Protein AF-A0A7X2MYA7-F1 (afdb_monomer)

Secondary structure (DSSP, 8-state):
-HHHHHHHHHTTT---HHHHHHHTT--HHHHHHHHHHHTSS-HHHHHHHHHHHHHHHHHHH-TT--HHHHHHHTT-SSHHHHHHHHHHHHSS-HHHHHHHHHHHHHHHH--

Solvent-accessible surface area (backbone atoms only — not comparable to full-atom values): 6331 Å² total; per-residue (Å²): 106,70,66,61,52,50,51,35,56,77,48,39,21,52,65,59,66,70,56,57,20,59,78,68,74,46,53,63,69,56,50,36,48,53,26,37,76,75,72,68,41,42,57,67,57,50,25,51,50,42,27,46,53,54,51,51,50,40,60,71,70,36,91,82,63,52,68,67,61,46,18,65,76,44,64,37,94,38,64,66,56,42,54,54,54,46,27,76,76,66,74,48,54,71,73,57,50,51,51,52,55,52,56,59,50,57,66,66,71,78,114

Nearest PDB structures (foldseek):
  6swi-assembly1_A  TM=9.068E-01  e=7.728E-04  Geobacillus stearothermophilus
  3oou-assembly1_A  TM=8.597E-01  e=2.179E-03  Listeria innocua
  3w6v-assembly1_A  TM=8.968E-01  e=3.760E-03  Streptomyces griseus
  7r3w-assembly3_C  TM=7.593E-01  e=1.015E-03  Salmonella enterica subsp. enterica serovar Typhimurium
  7r3w-assembly4_D  TM=7.311E-01  e=7.318E-04  Salmonella enterica subsp. enterica serovar Typhimurium

Foldseek 3Di:
DVVLLVVLLVLLLQDDLVVSCVVVVHDLVVQQVVCCVPVVGGSNVVSLVSLLVVLLCCLQVPPPDDQQVSCVSSVNPDSVRVQVSNCVPVVDGSVVVNVVVVVVVVVVVPD

InterPro domains:
  IPR018060 AraC-like, DNA binding HTH domain [PF12833] (20-94)
  IPR018060 AraC-like, DNA binding HTH domain [PS01124] (1-100)

Mean predicted aligned error: 4.95 Å

Sequence (111 aa):
MMNSVAEMLEQRGNIEVGQLSKDLHISSRQLQRIFSENIGVSPKKFSSLIRYQNLWNDVLCNKNFDVMDAVVKYGFTDQAHLLNEFKKYHTITIPQAKRTALNDVAFLQDR

Structure (mmCIF, N/CA/C/O backbone):
data_AF-A0A7X2MYA7-F1
#
_entry.id   AF-A0A7X2MYA7-F1
#
loop_
_atom_site.group_PDB
_atom_site.id
_atom_site.type_symbol
_atom_site.label_atom_id
_atom_site.label_alt_id
_atom_site.label_comp_id
_atom_site.label_asym_id
_atom_site.label_entity_id
_atom_site.label_seq_id
_atom_site.pdbx_PDB_ins_code
_atom_site.Cartn_x
_atom_site.Cartn_y
_atom_site.Cartn_z
_atom_site.occupancy
_atom_site.B_iso_or_equiv
_atom_site.auth_seq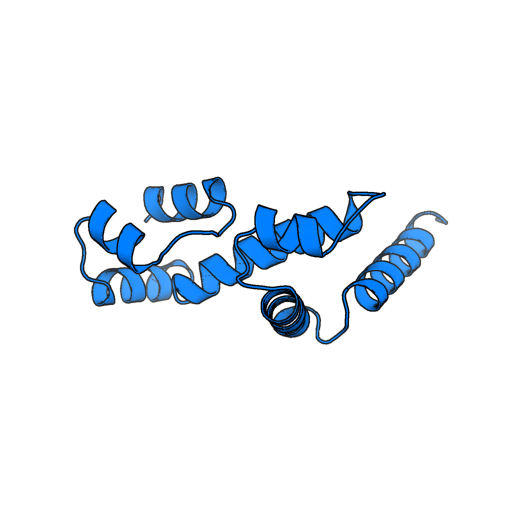_id
_atom_site.auth_comp_id
_atom_site.auth_asym_id
_atom_site.auth_atom_id
_atom_site.pdbx_PDB_model_num
ATOM 1 N N . MET A 1 1 ? -18.410 -3.834 10.819 1.00 68.56 1 MET A N 1
ATOM 2 C CA . MET A 1 1 ? -17.358 -4.634 10.151 1.00 68.56 1 MET A CA 1
ATOM 3 C C . MET A 1 1 ? -17.534 -4.649 8.636 1.00 68.56 1 MET A C 1
ATOM 5 O O . MET A 1 1 ? -16.605 -4.243 7.958 1.00 68.56 1 MET A O 1
ATOM 9 N N . MET A 1 2 ? -18.685 -5.065 8.086 1.00 74.06 2 MET A N 1
ATOM 10 C CA . MET A 1 2 ? -18.873 -5.034 6.622 1.00 74.06 2 MET A CA 1
ATOM 11 C C . MET A 1 2 ? -18.712 -3.620 6.042 1.00 74.06 2 MET A C 1
ATOM 13 O O . MET A 1 2 ? -17.911 -3.450 5.132 1.00 74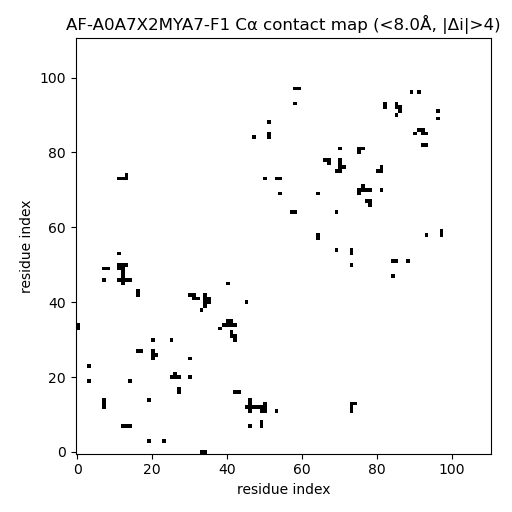.06 2 MET A O 1
ATOM 17 N N . ASN A 1 3 ? -19.332 -2.598 6.648 1.00 82.06 3 ASN A N 1
ATOM 18 C CA . ASN A 1 3 ? -19.179 -1.207 6.187 1.00 82.06 3 ASN A CA 1
ATOM 19 C C . ASN A 1 3 ? -17.723 -0.720 6.223 1.00 82.06 3 ASN A C 1
ATOM 21 O O . ASN A 1 3 ? -17.271 -0.091 5.280 1.00 82.06 3 ASN A O 1
ATOM 25 N N . SER A 1 4 ? -16.962 -1.077 7.263 1.00 84.38 4 SER A N 1
ATOM 26 C CA . SER A 1 4 ? -15.559 -0.668 7.375 1.00 84.38 4 SER A CA 1
ATOM 27 C C . SER A 1 4 ? -14.664 -1.339 6.337 1.00 84.38 4 SER A C 1
ATOM 29 O O . SER A 1 4 ? -13.719 -0.733 5.858 1.00 84.38 4 SER A O 1
ATOM 31 N N . VAL A 1 5 ? -14.940 -2.596 5.979 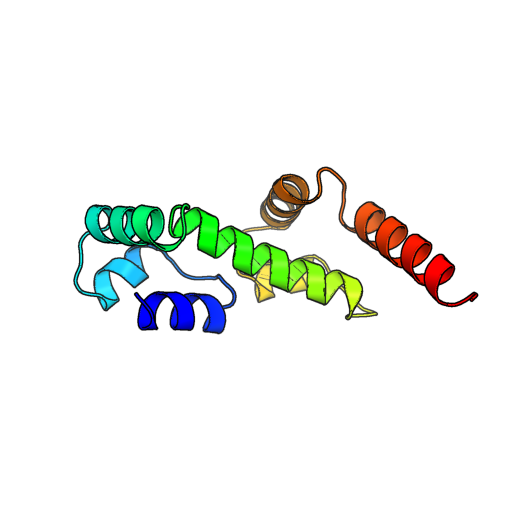1.00 89.12 5 VAL A N 1
ATOM 32 C CA . VAL A 1 5 ? -14.194 -3.280 4.913 1.00 89.12 5 VAL A CA 1
ATOM 33 C C . VAL A 1 5 ? -14.547 -2.689 3.550 1.00 89.12 5 VAL A C 1
ATOM 35 O O . VAL A 1 5 ? -13.641 -2.425 2.767 1.00 89.12 5 VAL A O 1
ATOM 38 N N . ALA A 1 6 ? -15.835 -2.449 3.288 1.00 90.00 6 ALA A N 1
ATOM 39 C CA . ALA A 1 6 ? -16.298 -1.829 2.048 1.00 90.00 6 ALA A CA 1
ATOM 40 C C . ALA A 1 6 ? -15.658 -0.451 1.838 1.00 90.00 6 ALA A C 1
ATOM 42 O O . ALA A 1 6 ? -15.038 -0.222 0.806 1.00 90.00 6 ALA A O 1
ATOM 43 N N . GLU A 1 7 ? -15.687 0.408 2.855 1.00 91.12 7 GLU A N 1
ATOM 44 C CA . GLU A 1 7 ? -15.086 1.742 2.802 1.00 91.12 7 GLU A CA 1
ATOM 45 C C . GLU A 1 7 ? -13.573 1.689 2.532 1.00 91.12 7 GLU A C 1
ATOM 47 O O . GLU A 1 7 ? -13.046 2.416 1.690 1.00 91.12 7 GLU A O 1
ATOM 52 N N . MET A 1 8 ? -12.855 0.768 3.184 1.00 93.56 8 MET A N 1
ATOM 53 C CA . MET A 1 8 ? -11.427 0.578 2.925 1.00 93.56 8 MET A CA 1
ATOM 54 C C . MET A 1 8 ? -11.143 0.115 1.490 1.00 93.56 8 MET A C 1
ATOM 56 O O . MET A 1 8 ? -10.117 0.495 0.925 1.00 93.56 8 MET A O 1
ATOM 60 N N . LEU A 1 9 ? -12.018 -0.701 0.896 1.00 93.00 9 LEU A N 1
ATOM 61 C CA . LEU A 1 9 ? -11.891 -1.153 -0.492 1.00 93.00 9 LEU A CA 1
ATOM 62 C C . LEU A 1 9 ? -12.211 -0.027 -1.483 1.00 93.00 9 LEU A C 1
ATOM 64 O O . LEU A 1 9 ? -11.454 0.168 -2.434 1.00 93.00 9 LEU A O 1
ATOM 68 N N . GLU A 1 10 ? -13.273 0.740 -1.235 1.00 92.94 10 GLU A N 1
ATOM 69 C CA . GLU A 1 10 ? -13.671 1.904 -2.039 1.00 92.94 10 GLU A CA 1
ATOM 70 C C . GLU A 1 10 ? -12.565 2.963 -2.077 1.00 92.94 10 GLU A C 1
ATOM 72 O O . GLU A 1 10 ? -12.210 3.463 -3.145 1.00 92.94 10 GLU A O 1
ATOM 77 N N . GLN A 1 11 ? -11.929 3.215 -0.931 1.00 93.44 11 GLN A N 1
ATOM 78 C CA . GLN A 1 11 ? -10.782 4.118 -0.811 1.00 93.44 11 GLN A CA 1
ATOM 79 C C . GLN A 1 11 ? -9.455 3.483 -1.257 1.00 93.44 11 GLN A C 1
ATOM 81 O O . GLN A 1 11 ? -8.389 4.072 -1.077 1.00 93.44 11 GLN A O 1
ATOM 86 N N . ARG A 1 12 ? -9.473 2.262 -1.812 1.00 94.88 12 ARG A N 1
ATOM 87 C CA . ARG A 1 12 ? -8.279 1.524 -2.273 1.00 94.88 12 ARG A CA 1
ATOM 88 C C . ARG A 1 12 ? -7.193 1.394 -1.199 1.00 94.88 12 ARG A C 1
ATOM 90 O O . ARG A 1 12 ? -6.005 1.359 -1.508 1.00 94.88 12 ARG A O 1
ATOM 97 N N . GLY A 1 13 ? -7.594 1.316 0.067 1.00 91.62 13 GLY A N 1
ATOM 98 C CA . GLY A 1 13 ? -6.702 1.239 1.220 1.00 91.62 13 GLY A CA 1
ATOM 99 C C . GLY A 1 13 ? -6.028 2.565 1.591 1.00 91.62 13 GLY A C 1
ATOM 100 O O . GLY A 1 13 ? -5.164 2.565 2.470 1.00 91.62 13 GLY A O 1
ATOM 101 N N . ASN A 1 14 ? -6.402 3.684 0.965 1.00 93.81 14 ASN A N 1
ATOM 102 C CA . ASN A 1 14 ? -5.967 5.028 1.339 1.00 93.81 14 ASN A CA 1
ATOM 103 C C . ASN A 1 14 ? -6.928 5.646 2.366 1.00 93.81 14 ASN A C 1
ATOM 105 O O . ASN A 1 14 ? -7.638 6.608 2.088 1.00 93.81 14 ASN A O 1
ATOM 109 N N . ILE A 1 15 ? -6.977 5.051 3.555 1.00 90.88 15 ILE A N 1
ATOM 110 C CA . ILE A 1 15 ? -7.821 5.520 4.654 1.00 90.88 15 ILE A CA 1
ATOM 111 C C . ILE A 1 15 ? -7.014 5.637 5.939 1.00 90.88 15 ILE A C 1
ATOM 113 O O . ILE A 1 15 ? -6.202 4.774 6.292 1.00 90.88 15 ILE A O 1
ATOM 117 N N . GLU A 1 16 ? -7.254 6.718 6.671 1.00 90.50 16 GLU A N 1
ATOM 118 C CA . GLU A 1 16 ? -6.706 6.869 8.005 1.00 90.50 16 GLU A CA 1
ATOM 119 C C . GLU A 1 16 ? -7.508 6.002 8.984 1.00 90.50 16 GLU A C 1
ATOM 121 O O . GLU A 1 16 ? -8.694 6.217 9.216 1.00 90.50 16 GLU A O 1
ATOM 126 N N . VAL A 1 17 ? -6.847 5.032 9.621 1.00 89.19 17 VAL A N 1
ATOM 127 C CA . VAL A 1 17 ? -7.488 4.135 10.604 1.00 89.19 17 VAL A CA 1
ATOM 128 C C . VAL A 1 17 ? -8.127 4.914 11.766 1.00 89.19 17 VAL A C 1
ATOM 130 O O . VAL A 1 17 ? -9.130 4.476 12.327 1.00 89.19 17 VAL A O 1
ATOM 133 N N . GLY A 1 18 ? -7.556 6.069 12.126 1.00 90.19 18 GLY A N 1
ATOM 134 C CA . GLY A 1 18 ? -8.130 6.975 13.117 1.00 90.19 18 GLY A CA 1
ATOM 135 C C . GLY A 1 18 ? -9.481 7.534 12.673 1.00 90.19 18 GLY A C 1
ATOM 136 O O . GLY A 1 18 ? -10.429 7.509 13.456 1.00 90.19 18 GLY A O 1
ATOM 137 N N . GLN A 1 19 ? -9.594 7.960 11.415 1.00 90.00 19 GLN A N 1
ATOM 138 C CA . GLN A 1 19 ? -10.844 8.446 10.837 1.00 90.00 19 GLN A CA 1
ATOM 139 C C . GLN A 1 19 ? -11.904 7.338 10.799 1.00 90.00 19 GLN A C 1
ATOM 141 O O . GLN A 1 19 ? -12.968 7.502 11.387 1.00 90.00 19 GLN A O 1
ATOM 146 N N . LEU A 1 20 ? -11.533 6.147 10.318 1.00 90.50 20 LEU A N 1
ATOM 147 C CA . LEU A 1 20 ? -12.414 4.975 10.304 1.00 90.50 20 LEU A CA 1
ATOM 148 C C . LEU A 1 20 ? -12.985 4.639 11.695 1.00 90.50 20 LEU A C 1
ATOM 150 O O . LEU A 1 20 ? -14.142 4.255 11.836 1.00 90.50 20 LEU A O 1
ATOM 154 N N . SER A 1 21 ? -12.186 4.786 12.757 1.00 91.75 21 SER A N 1
ATOM 155 C CA . SER A 1 21 ? -12.670 4.562 14.127 1.00 91.75 21 SER A CA 1
ATOM 156 C C . SER A 1 21 ? -13.716 5.597 14.568 1.00 91.75 21 SER A C 1
ATOM 158 O O . SER A 1 21 ? -14.699 5.233 15.217 1.00 91.75 21 SER A O 1
ATOM 160 N N . LYS A 1 22 ? -13.542 6.865 14.167 1.00 90.38 22 LYS A N 1
ATOM 161 C CA . LYS A 1 22 ? -14.477 7.960 14.463 1.00 90.38 22 LYS A CA 1
ATOM 162 C C . LYS A 1 22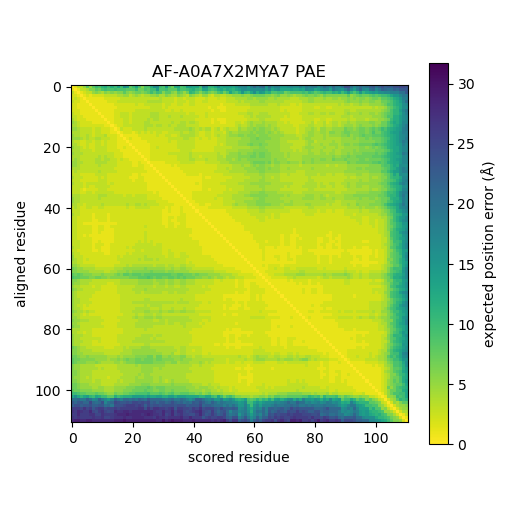 ? -15.802 7.762 13.735 1.00 90.38 22 LYS A C 1
ATOM 164 O O . LYS A 1 22 ? -16.846 7.886 14.373 1.00 90.38 22 LYS A O 1
ATOM 169 N N . ASP A 1 23 ? -15.746 7.396 12.457 1.00 88.69 23 ASP A N 1
ATOM 170 C CA . ASP A 1 23 ? -16.923 7.202 11.600 1.00 88.69 23 ASP A CA 1
ATOM 171 C C . ASP A 1 23 ? -17.778 6.015 12.060 1.00 88.69 23 ASP A C 1
ATOM 173 O O . ASP A 1 23 ? -19.003 6.038 11.982 1.00 88.69 23 ASP A O 1
ATOM 177 N N . LEU A 1 24 ? -17.139 4.998 12.639 1.00 88.31 24 LEU A N 1
ATOM 178 C CA . LEU A 1 24 ? -17.813 3.844 13.236 1.00 88.31 24 LEU A CA 1
ATOM 179 C C . LEU A 1 24 ? -18.230 4.059 14.699 1.00 88.31 24 LEU A C 1
ATOM 181 O O . LEU A 1 24 ? -18.802 3.148 15.297 1.00 88.31 24 LEU A O 1
ATOM 185 N N . HIS A 1 25 ? -17.911 5.213 15.292 1.00 92.12 25 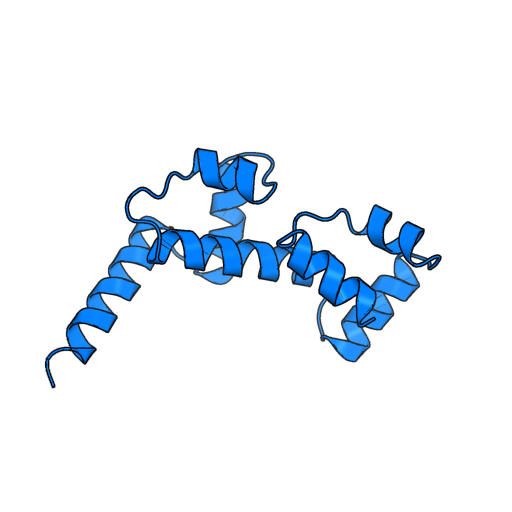HIS A N 1
ATOM 186 C CA . HIS A 1 25 ? -18.156 5.538 16.701 1.00 92.12 25 HIS A CA 1
ATOM 187 C C . HIS A 1 25 ? -17.597 4.495 17.688 1.00 92.12 25 HIS A C 1
ATOM 189 O O . HIS A 1 25 ? -18.219 4.167 18.701 1.00 92.12 25 HIS A O 1
ATOM 195 N N . ILE A 1 26 ? -16.398 3.973 17.408 1.00 93.38 26 ILE A N 1
ATOM 196 C CA . ILE A 1 26 ? -15.695 3.017 18.274 1.00 93.38 26 ILE A CA 1
ATOM 197 C C . ILE A 1 26 ? -14.269 3.472 18.568 1.00 93.38 26 ILE A C 1
ATOM 199 O O . ILE A 1 26 ? -13.643 4.202 17.806 1.00 93.38 26 ILE A O 1
ATOM 203 N N . SER A 1 27 ? -13.703 2.986 19.669 1.00 94.50 27 SER A N 1
ATOM 204 C CA . SER A 1 27 ? -12.288 3.225 19.960 1.00 94.50 27 SER A CA 1
ATOM 205 C C . SER A 1 27 ? -11.374 2.499 18.967 1.00 94.50 27 SER A C 1
ATOM 207 O O . SER A 1 27 ? -11.682 1.400 18.492 1.00 94.50 27 SER A O 1
ATOM 209 N N . SER A 1 28 ? -10.168 3.032 18.752 1.00 93.19 28 SER A N 1
ATOM 210 C CA . SER A 1 28 ? -9.126 2.356 17.966 1.00 93.19 28 SER A CA 1
ATOM 211 C C . SER A 1 28 ? -8.828 0.947 18.487 1.00 93.19 28 SER A C 1
ATOM 213 O O . SER A 1 28 ? -8.577 0.042 17.697 1.00 93.19 28 SER A O 1
ATOM 215 N N . ARG A 1 29 ? -8.903 0.721 19.808 1.00 94.44 29 ARG A N 1
ATOM 216 C CA . ARG A 1 29 ? -8.709 -0.607 20.413 1.00 94.44 29 ARG A CA 1
ATOM 217 C C . ARG A 1 29 ? -9.807 -1.589 20.003 1.00 94.44 29 ARG A C 1
ATOM 219 O O . ARG A 1 29 ? -9.501 -2.736 19.685 1.00 94.44 29 ARG A O 1
ATOM 226 N N . GLN A 1 30 ? -11.067 -1.153 19.990 1.00 94.62 30 GLN A N 1
ATOM 227 C CA . GLN A 1 30 ? -12.178 -1.977 19.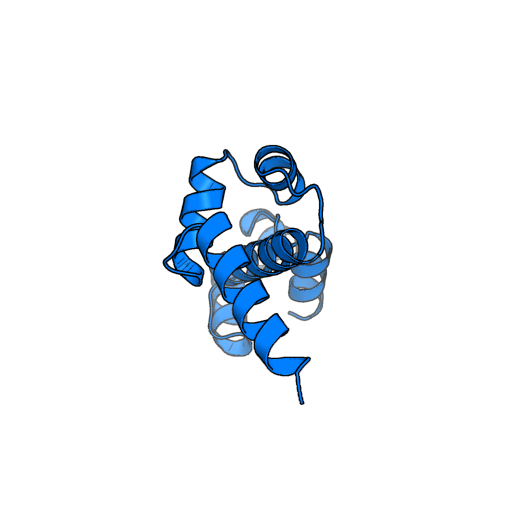507 1.00 94.62 30 GLN A CA 1
ATOM 228 C C . GLN A 1 30 ? -12.036 -2.275 18.015 1.00 94.62 30 GLN A C 1
ATOM 230 O O . GLN A 1 30 ? -12.191 -3.428 17.625 1.00 94.62 30 GLN A O 1
ATOM 235 N N . LEU A 1 31 ? -11.671 -1.279 17.201 1.00 94.25 31 LEU A N 1
ATOM 236 C CA . LEU A 1 31 ? -11.445 -1.468 15.766 1.00 94.25 31 LEU A CA 1
ATOM 237 C C . LEU A 1 31 ? -10.331 -2.494 15.499 1.00 94.25 31 LEU A C 1
ATOM 239 O O . LEU A 1 31 ? -10.517 -3.416 14.709 1.00 94.25 31 LEU A O 1
ATOM 243 N N . GLN A 1 32 ? -9.202 -2.385 16.207 1.00 95.00 32 GLN A N 1
ATOM 244 C CA . GLN A 1 32 ? -8.100 -3.352 16.136 1.00 95.00 32 GLN A CA 1
ATOM 245 C C . GLN A 1 32 ? -8.553 -4.768 16.498 1.00 95.00 32 GLN A C 1
ATOM 247 O O . GLN A 1 32 ? -8.246 -5.711 15.773 1.00 95.00 32 GLN A O 1
ATOM 252 N N . ARG A 1 33 ? -9.314 -4.914 17.590 1.00 94.56 33 ARG A N 1
ATOM 253 C CA . ARG A 1 33 ? -9.843 -6.207 18.034 1.00 94.56 33 ARG A CA 1
ATOM 254 C C . ARG A 1 33 ? -10.783 -6.822 16.995 1.00 94.56 33 ARG A C 1
ATOM 256 O O . ARG A 1 33 ? -10.597 -7.978 16.643 1.00 94.56 33 ARG A O 1
ATOM 263 N N . ILE A 1 34 ? -11.726 -6.047 16.453 1.00 93.38 34 ILE A N 1
ATOM 264 C CA . ILE A 1 34 ? -12.665 -6.512 15.417 1.00 93.38 34 ILE A CA 1
ATOM 265 C C . ILE A 1 34 ? -11.904 -7.037 14.197 1.00 93.38 34 ILE A C 1
ATOM 267 O O . ILE A 1 34 ? -12.196 -8.124 13.707 1.00 93.38 34 ILE A O 1
ATOM 271 N N . PHE A 1 35 ? -10.914 -6.288 13.718 1.00 95.38 35 PHE A N 1
ATOM 272 C CA . PHE A 1 35 ? -10.098 -6.697 12.578 1.00 95.38 35 PHE A CA 1
ATOM 273 C C . PHE A 1 35 ? -9.250 -7.937 12.885 1.00 95.38 35 PHE A C 1
ATOM 275 O O . PHE A 1 35 ? -9.205 -8.865 12.080 1.00 95.38 35 PHE A O 1
ATOM 282 N N . SER A 1 36 ? -8.651 -8.010 14.074 1.00 94.56 36 SER A N 1
ATOM 283 C CA . SER A 1 36 ? -7.893 -9.186 14.504 1.00 94.56 36 SER A CA 1
ATOM 284 C C . SER A 1 36 ? -8.762 -10.441 14.602 1.00 94.56 36 SER A C 1
ATOM 286 O O . SER A 1 36 ? -8.324 -11.502 14.182 1.00 94.56 36 SER A O 1
ATOM 288 N N . GLU A 1 37 ? -9.975 -10.336 15.146 1.00 94.94 37 GLU A N 1
ATOM 289 C CA . GLU A 1 37 ? -10.869 -11.482 15.356 1.00 94.94 37 GLU A CA 1
ATOM 290 C C . GLU A 1 37 ? -11.502 -11.987 14.055 1.00 94.94 37 GLU A C 1
ATOM 292 O O . GLU A 1 37 ? -11.748 -13.181 13.928 1.00 94.94 37 GLU A O 1
ATOM 297 N N . ASN A 1 38 ? -11.765 -11.098 13.090 1.00 93.94 38 ASN A N 1
ATOM 298 C CA . ASN A 1 38 ? -12.557 -11.444 11.904 1.00 93.94 38 ASN A CA 1
ATOM 299 C C . ASN A 1 38 ? -11.748 -11.504 10.602 1.00 93.94 38 ASN A C 1
ATOM 301 O O . ASN A 1 38 ? -12.150 -12.188 9.669 1.00 93.94 38 ASN A O 1
ATOM 305 N N . ILE A 1 39 ? -10.619 -10.794 10.524 1.00 92.94 39 ILE A N 1
ATOM 306 C CA . ILE A 1 39 ? -9.732 -10.760 9.346 1.00 92.94 39 ILE A CA 1
ATOM 307 C C . ILE A 1 39 ? -8.350 -11.351 9.681 1.00 92.94 39 ILE A C 1
ATOM 309 O O . ILE A 1 39 ? -7.612 -11.763 8.790 1.00 92.94 39 ILE A O 1
ATOM 313 N N . GLY A 1 40 ? -7.975 -11.409 10.964 1.00 95.44 40 GLY A N 1
ATOM 314 C CA . GLY A 1 40 ? -6.689 -11.959 11.409 1.00 95.44 40 GLY A CA 1
ATOM 315 C C . GLY A 1 40 ? -5.512 -10.982 11.317 1.00 95.44 40 GLY A C 1
ATOM 316 O O . GLY A 1 40 ? -4.378 -11.343 11.627 1.00 95.44 40 GLY A O 1
ATOM 317 N N . VAL A 1 41 ? -5.747 -9.734 10.904 1.00 95.00 41 VAL A N 1
ATOM 318 C CA . VAL A 1 41 ? -4.721 -8.683 10.811 1.00 95.00 41 VAL A CA 1
ATOM 319 C C . VAL A 1 41 ? -5.261 -7.357 11.320 1.00 95.00 41 VAL A C 1
ATOM 321 O O . VAL A 1 41 ? -6.465 -7.158 11.369 1.00 95.00 41 VAL A O 1
ATOM 324 N N . SER A 1 42 ? -4.379 -6.420 11.671 1.00 95.44 42 SER A N 1
ATOM 325 C CA . SER A 1 42 ? -4.795 -5.067 12.054 1.00 95.44 42 SER A CA 1
ATOM 326 C C . SER A 1 42 ? -5.435 -4.305 10.881 1.00 95.44 42 SER A C 1
ATOM 328 O O . SER A 1 42 ? -5.057 -4.541 9.730 1.00 95.44 42 SER A O 1
ATOM 330 N N . PRO A 1 43 ? -6.303 -3.305 11.140 1.00 94.81 43 PRO A N 1
ATOM 331 C CA . PRO A 1 43 ? -6.850 -2.429 10.102 1.00 94.81 43 PRO A CA 1
ATOM 332 C C . PRO A 1 43 ? -5.748 -1.768 9.271 1.00 94.81 43 PRO A C 1
ATOM 334 O O . PRO A 1 43 ? -5.822 -1.728 8.052 1.00 94.81 43 PRO A O 1
ATOM 337 N N . LYS A 1 44 ? -4.651 -1.332 9.906 1.00 94.19 44 LYS A N 1
ATOM 338 C CA . LYS A 1 44 ? -3.510 -0.736 9.195 1.00 94.19 44 LYS A CA 1
ATOM 339 C C . LYS A 1 44 ? -2.860 -1.722 8.219 1.00 94.19 44 LYS A C 1
ATOM 341 O O . LYS A 1 44 ? -2.541 -1.352 7.092 1.00 94.19 44 LYS A O 1
ATOM 346 N N . LYS A 1 45 ? -2.667 -2.976 8.641 1.00 95.00 45 LYS A N 1
ATOM 347 C CA . LYS A 1 45 ? -2.095 -4.021 7.783 1.00 95.00 45 LYS A CA 1
ATOM 348 C C . LYS A 1 45 ? -3.057 -4.408 6.660 1.00 95.00 45 LYS A C 1
ATOM 350 O O . LYS A 1 45 ? -2.606 -4.632 5.543 1.00 95.00 45 LYS A O 1
ATOM 355 N N . PHE A 1 46 ? -4.358 -4.429 6.937 1.00 95.81 46 PHE A N 1
ATOM 356 C CA . PHE A 1 46 ? -5.383 -4.647 5.921 1.00 95.81 46 PHE A CA 1
ATOM 357 C C . PHE A 1 46 ? -5.391 -3.528 4.869 1.00 95.81 46 PHE A C 1
ATOM 359 O O . PHE A 1 46 ? -5.336 -3.811 3.679 1.00 95.81 46 PHE A O 1
ATOM 366 N N . SER A 1 47 ? -5.330 -2.262 5.294 1.00 95.06 47 SER A N 1
ATOM 367 C CA . SER A 1 47 ? -5.209 -1.098 4.402 1.00 95.06 47 SER A CA 1
ATOM 368 C C . SER A 1 47 ? -3.987 -1.198 3.488 1.00 95.06 47 SER A C 1
ATOM 370 O O . SER A 1 47 ? -4.083 -1.011 2.278 1.00 95.06 47 SER A O 1
ATOM 372 N N . SER A 1 48 ? -2.838 -1.556 4.069 1.00 95.12 48 SER A N 1
ATOM 373 C CA . SER A 1 48 ? -1.588 -1.768 3.335 1.00 95.12 48 SER A CA 1
ATOM 374 C C . SER A 1 48 ? -1.703 -2.901 2.311 1.00 95.12 48 SER A C 1
ATOM 376 O O . SER A 1 48 ? -1.263 -2.751 1.174 1.00 95.12 48 SER A O 1
ATOM 378 N N . LEU A 1 49 ? -2.374 -4.000 2.670 1.00 95.56 49 LEU A N 1
ATOM 379 C CA . LEU A 1 49 ? -2.626 -5.113 1.756 1.00 95.56 49 LEU A CA 1
ATOM 380 C C . LEU A 1 49 ? -3.505 -4.692 0.568 1.00 95.56 49 LEU A C 1
ATOM 382 O O . LEU A 1 49 ? -3.191 -5.053 -0.563 1.00 95.56 49 LEU A O 1
ATOM 386 N N . ILE A 1 50 ? -4.561 -3.903 0.805 1.00 96.31 50 ILE A N 1
ATOM 387 C CA . ILE A 1 50 ? -5.428 -3.381 -0.263 1.00 96.31 50 ILE A CA 1
ATOM 388 C C . ILE A 1 50 ? -4.628 -2.476 -1.209 1.00 96.31 50 ILE A C 1
ATOM 390 O O . ILE A 1 50 ? -4.706 -2.654 -2.427 1.00 96.31 50 ILE A O 1
ATOM 394 N N . ARG A 1 51 ? -3.835 -1.531 -0.679 1.00 96.62 51 ARG A N 1
ATOM 395 C CA . ARG A 1 51 ? -2.981 -0.661 -1.510 1.00 96.62 51 ARG A CA 1
ATOM 396 C C . ARG A 1 51 ? -2.007 -1.475 -2.346 1.00 96.62 51 ARG A C 1
ATOM 398 O O . ARG A 1 51 ? -1.887 -1.243 -3.544 1.00 96.62 51 ARG A O 1
ATOM 405 N N . TYR A 1 52 ? -1.353 -2.456 -1.727 1.00 96.56 52 TYR A N 1
ATOM 406 C CA . TYR A 1 52 ? -0.438 -3.361 -2.409 1.00 96.56 52 TYR A CA 1
ATOM 407 C C . TYR A 1 52 ? -1.121 -4.137 -3.545 1.00 96.56 52 TYR A C 1
ATOM 409 O O . TYR A 1 52 ? -0.590 -4.168 -4.653 1.00 96.56 52 TYR A O 1
ATOM 417 N N . GLN A 1 53 ? -2.295 -4.732 -3.307 1.00 96.44 53 GLN A N 1
ATOM 418 C CA . GLN A 1 53 ? -3.013 -5.487 -4.339 1.00 96.44 53 GLN A CA 1
ATOM 419 C C . GLN A 1 53 ? -3.423 -4.594 -5.514 1.00 96.44 53 GLN A C 1
ATOM 421 O O . GLN A 1 53 ? -3.230 -4.972 -6.669 1.00 96.44 53 GLN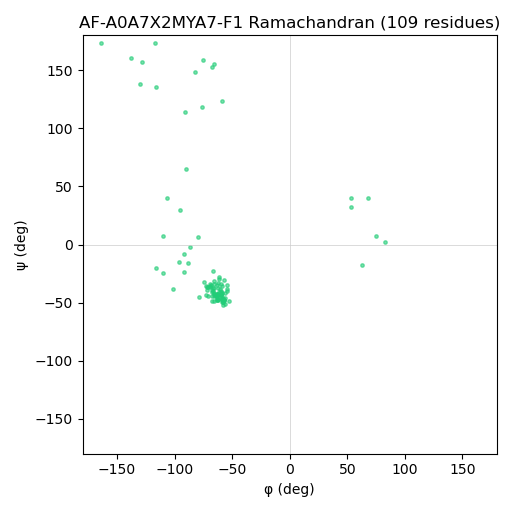 A O 1
ATOM 426 N N . ASN A 1 54 ? -3.927 -3.391 -5.230 1.00 97.25 54 ASN A N 1
ATOM 427 C CA . ASN A 1 54 ? -4.277 -2.427 -6.268 1.00 97.25 54 ASN A CA 1
ATOM 428 C C . ASN A 1 54 ? -3.050 -1.968 -7.068 1.00 97.25 54 ASN A C 1
ATOM 430 O O . ASN A 1 54 ? -3.110 -1.931 -8.295 1.00 97.25 54 ASN A O 1
ATOM 434 N N . LEU A 1 55 ? -1.942 -1.658 -6.387 1.00 97.62 55 LEU A N 1
ATOM 435 C CA . LEU A 1 55 ? -0.670 -1.301 -7.015 1.00 97.62 55 LEU A CA 1
ATOM 436 C C . LEU A 1 55 ? -0.173 -2.422 -7.929 1.00 97.62 55 LEU A C 1
ATOM 438 O O . LEU A 1 55 ? 0.211 -2.164 -9.065 1.00 97.62 55 LEU A O 1
ATOM 442 N N . TRP A 1 56 ? -0.188 -3.666 -7.450 1.00 97.50 56 TRP A N 1
ATOM 443 C CA . TRP A 1 56 ? 0.276 -4.808 -8.229 1.00 97.50 56 TRP A CA 1
ATOM 444 C C . TRP A 1 56 ? -0.575 -5.043 -9.479 1.00 97.50 56 TRP A C 1
ATOM 446 O O . TRP A 1 56 ? -0.033 -5.255 -10.564 1.00 97.50 56 TRP A O 1
ATOM 456 N N . ASN A 1 57 ? -1.897 -4.928 -9.352 1.00 96.19 57 ASN A N 1
ATOM 457 C CA . ASN A 1 57 ? -2.798 -5.003 -10.494 1.00 96.19 57 ASN A CA 1
ATOM 458 C C . ASN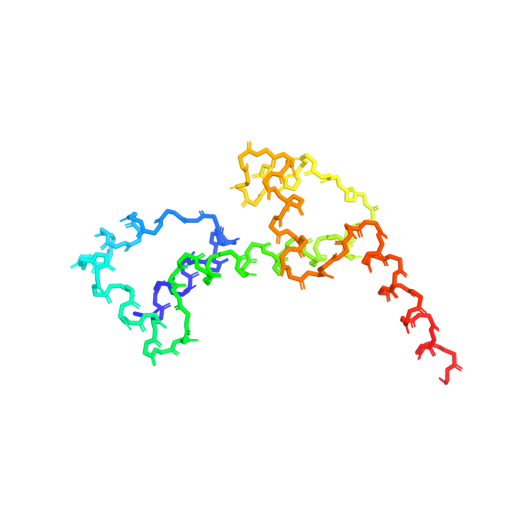 A 1 57 ? -2.490 -3.912 -11.535 1.00 96.19 57 ASN A C 1
ATOM 460 O O . ASN A 1 57 ? -2.408 -4.201 -12.726 1.00 96.19 57 ASN A O 1
ATOM 464 N N . ASP A 1 58 ? -2.245 -2.675 -11.098 1.00 96.56 58 ASP A N 1
ATOM 465 C CA . ASP A 1 58 ? -1.863 -1.577 -11.992 1.00 96.56 58 ASP A CA 1
ATOM 466 C C . ASP A 1 58 ? -0.524 -1.848 -12.692 1.00 96.56 58 ASP A C 1
ATOM 468 O O . ASP A 1 58 ? -0.407 -1.653 -13.898 1.00 96.56 58 ASP A O 1
ATOM 472 N N . VAL A 1 59 ? 0.475 -2.358 -11.966 1.00 96.69 59 VAL A N 1
ATOM 473 C CA . VAL A 1 59 ? 1.786 -2.724 -12.527 1.00 96.69 59 VAL A CA 1
ATOM 474 C C . VAL A 1 59 ? 1.648 -3.733 -13.671 1.00 96.69 59 VAL A C 1
ATOM 476 O O . VAL A 1 59 ? 2.355 -3.614 -14.680 1.00 96.69 59 VAL A O 1
ATOM 479 N N . LEU A 1 60 ? 0.764 -4.723 -13.521 1.00 95.31 60 LEU A N 1
ATOM 480 C CA . LEU A 1 60 ? 0.548 -5.779 -14.510 1.00 95.31 60 LEU A CA 1
ATOM 481 C C . LEU A 1 60 ? -0.324 -5.327 -15.685 1.00 95.31 60 LEU A C 1
ATOM 483 O O . LEU A 1 60 ? 0.011 -5.604 -16.836 1.00 95.31 60 LEU A O 1
ATOM 487 N N . CYS A 1 61 ? -1.427 -4.635 -15.407 1.00 94.12 61 CYS A N 1
ATOM 488 C CA . CYS A 1 61 ? -2.452 -4.338 -16.406 1.00 94.12 61 CYS A CA 1
ATOM 489 C C . CYS A 1 61 ? -2.241 -2.997 -17.122 1.00 94.12 61 CYS A C 1
ATOM 491 O O . CYS A 1 61 ? -2.713 -2.828 -18.247 1.00 94.12 61 CYS A O 1
ATOM 493 N N . ASN A 1 62 ? -1.524 -2.045 -16.518 1.00 94.06 62 ASN A N 1
ATOM 494 C CA . ASN A 1 62 ? -1.227 -0.760 -17.142 1.00 94.06 62 ASN A CA 1
ATOM 495 C C . ASN A 1 62 ? 0.096 -0.827 -17.925 1.00 94.06 62 ASN A C 1
ATOM 497 O O . ASN A 1 62 ? 1.187 -0.969 -17.360 1.00 94.06 62 ASN A O 1
ATOM 501 N N . LYS A 1 63 ? 0.007 -0.693 -19.255 1.00 89.88 63 LYS A N 1
ATOM 502 C CA . LYS A 1 63 ? 1.181 -0.651 -20.145 1.00 89.88 63 LYS A CA 1
ATOM 503 C C . LYS A 1 63 ? 2.087 0.548 -19.849 1.00 89.88 63 LYS A C 1
ATOM 505 O O . LYS A 1 63 ? 3.302 0.405 -19.927 1.00 89.88 63 LYS A O 1
ATOM 510 N N . ASN A 1 64 ? 1.497 1.669 -19.438 1.00 93.69 64 ASN A N 1
ATOM 511 C CA . ASN A 1 64 ? 2.182 2.928 -19.150 1.00 93.69 64 ASN A CA 1
ATOM 512 C C . ASN A 1 64 ? 2.240 3.184 -17.638 1.00 93.69 64 ASN A C 1
ATOM 514 O O . ASN A 1 64 ? 1.987 4.294 -17.184 1.00 93.69 64 ASN A O 1
ATOM 518 N N . PHE A 1 65 ? 2.488 2.138 -16.844 1.00 96.19 65 PHE A N 1
ATOM 519 C CA . PHE A 1 65 ? 2.622 2.280 -15.397 1.00 96.19 65 PHE A CA 1
ATOM 520 C C . PHE A 1 65 ? 3.754 3.258 -15.049 1.00 96.19 65 PHE A C 1
ATOM 522 O O . PHE A 1 65 ? 4.908 3.020 -15.415 1.00 96.19 65 PHE A O 1
ATOM 529 N N . ASP A 1 66 ? 3.416 4.296 -14.289 1.00 96.94 66 ASP A N 1
ATOM 530 C CA . ASP A 1 66 ? 4.356 5.241 -13.700 1.00 96.94 66 ASP A CA 1
ATOM 531 C C . ASP A 1 66 ? 4.297 5.168 -12.166 1.00 96.94 66 ASP A C 1
ATOM 533 O O . ASP A 1 66 ? 3.228 5.087 -11.553 1.00 96.94 66 ASP A O 1
ATOM 537 N N . VAL A 1 67 ? 5.471 5.160 -11.532 1.00 97.25 67 VAL A N 1
ATOM 538 C CA . VAL A 1 67 ? 5.569 4.990 -10.076 1.00 97.25 67 VAL A CA 1
ATOM 539 C C . VAL A 1 67 ? 5.095 6.238 -9.335 1.00 97.25 67 VAL A C 1
ATOM 541 O O . VAL A 1 67 ? 4.495 6.100 -8.272 1.00 97.25 67 VAL A O 1
ATOM 544 N N . MET A 1 68 ? 5.352 7.436 -9.858 1.00 97.56 68 MET A N 1
ATOM 545 C CA . MET A 1 68 ? 4.951 8.685 -9.208 1.00 97.56 68 MET A CA 1
ATOM 546 C C . MET A 1 68 ? 3.441 8.892 -9.295 1.00 97.56 68 MET A C 1
ATOM 548 O O . MET A 1 68 ? 2.821 9.256 -8.294 1.00 97.56 68 MET A O 1
ATOM 552 N N . ASP A 1 69 ? 2.827 8.546 -10.425 1.00 97.31 69 ASP A N 1
ATOM 553 C CA . ASP A 1 69 ? 1.368 8.507 -10.545 1.00 97.31 69 ASP A CA 1
ATOM 554 C C . ASP A 1 69 ? 0.761 7.532 -9.528 1.00 97.31 69 ASP A C 1
ATOM 556 O O . ASP A 1 69 ? -0.227 7.846 -8.859 1.00 97.31 69 ASP A O 1
ATOM 560 N N . ALA A 1 70 ? 1.381 6.362 -9.346 1.00 97.25 70 ALA A N 1
ATOM 561 C CA . ALA A 1 70 ? 0.941 5.375 -8.365 1.00 97.25 70 ALA A CA 1
ATOM 562 C C . ALA A 1 70 ? 1.094 5.856 -6.909 1.00 97.25 70 ALA A C 1
ATOM 564 O O . ALA A 1 70 ? 0.251 5.524 -6.071 1.00 97.25 70 ALA A O 1
ATOM 565 N N . VAL A 1 71 ? 2.125 6.655 -6.597 1.00 97.56 71 VAL A N 1
ATOM 566 C CA . VAL A 1 71 ? 2.288 7.287 -5.274 1.00 97.56 71 VAL A CA 1
ATOM 567 C C . VAL A 1 71 ? 1.054 8.118 -4.943 1.00 97.56 71 VAL A C 1
ATOM 569 O O . VAL A 1 71 ? 0.440 7.907 -3.896 1.00 97.56 71 VAL A O 1
ATOM 572 N N . VAL A 1 72 ? 0.645 8.995 -5.862 1.00 96.50 72 VAL A N 1
ATOM 573 C CA . VAL A 1 72 ? -0.527 9.862 -5.678 1.00 96.50 72 VAL A CA 1
ATOM 574 C C . VAL A 1 72 ? -1.816 9.038 -5.661 1.00 96.50 72 VAL A C 1
ATOM 576 O O . VAL A 1 72 ? -2.624 9.167 -4.743 1.00 96.50 72 VAL A O 1
ATOM 579 N N . LYS A 1 73 ? -1.992 8.139 -6.636 1.00 95.25 73 LYS A N 1
ATOM 580 C CA . LYS A 1 73 ? -3.213 7.339 -6.827 1.00 95.25 73 LYS A CA 1
ATOM 581 C C . LYS A 1 73 ? -3.566 6.457 -5.629 1.00 95.25 73 LYS A C 1
ATOM 583 O O . LYS A 1 73 ? -4.750 6.233 -5.378 1.00 95.25 73 LYS A O 1
ATOM 588 N N . TYR A 1 74 ? -2.567 5.933 -4.921 1.00 95.62 74 TYR A N 1
ATOM 589 C CA . TYR A 1 74 ? -2.764 5.011 -3.796 1.00 95.62 74 TYR A CA 1
ATOM 590 C C . TYR A 1 74 ? -2.418 5.624 -2.432 1.00 95.62 74 TYR A C 1
ATOM 592 O O . TYR A 1 74 ? -2.433 4.917 -1.425 1.00 95.62 74 TYR A O 1
ATOM 600 N N . GLY A 1 75 ? -2.129 6.928 -2.370 1.00 93.81 75 GLY A N 1
ATOM 601 C CA . GLY A 1 75 ? -1.894 7.634 -1.108 1.00 93.81 75 GLY A CA 1
ATOM 602 C C . GLY A 1 75 ? -0.612 7.209 -0.392 1.00 93.81 75 GLY A C 1
ATOM 603 O O . GLY A 1 75 ? -0.593 7.034 0.830 1.00 93.81 75 GLY A O 1
ATOM 604 N N . PHE A 1 76 ? 0.466 6.990 -1.142 1.00 95.94 76 PHE A N 1
ATOM 605 C CA . PHE A 1 76 ? 1.802 6.893 -0.560 1.00 95.94 76 PHE A CA 1
ATOM 606 C C . PHE A 1 76 ? 2.372 8.296 -0.347 1.00 95.94 76 PHE A C 1
ATOM 608 O O . PHE A 1 76 ? 2.075 9.221 -1.094 1.00 95.94 76 PHE A O 1
ATOM 615 N N . THR A 1 77 ? 3.199 8.461 0.684 1.00 95.56 77 THR A N 1
ATOM 616 C CA . THR A 1 77 ? 3.819 9.763 0.995 1.00 95.56 77 THR A CA 1
ATOM 617 C C . THR A 1 77 ? 4.843 10.172 -0.054 1.00 95.56 77 THR A C 1
ATOM 619 O O . THR A 1 77 ? 4.991 11.349 -0.359 1.00 95.56 77 THR A O 1
ATOM 622 N N . ASP A 1 78 ? 5.556 9.188 -0.591 1.00 97.75 78 ASP A N 1
ATOM 623 C CA . ASP A 1 78 ? 6.635 9.351 -1.549 1.00 97.75 78 ASP A CA 1
ATOM 624 C C . ASP A 1 78 ? 6.938 7.999 -2.216 1.00 97.75 78 ASP A C 1
ATOM 626 O O . ASP A 1 78 ? 6.414 6.940 -1.838 1.00 97.75 78 ASP A O 1
ATOM 630 N N . GLN A 1 79 ? 7.816 8.033 -3.216 1.00 98.00 79 GLN A N 1
ATOM 631 C CA . GLN A 1 79 ? 8.250 6.848 -3.944 1.00 98.00 79 GLN A CA 1
ATOM 632 C C . GLN A 1 79 ? 8.945 5.815 -3.044 1.00 98.00 79 GLN A C 1
ATOM 634 O O . GLN A 1 79 ? 8.745 4.614 -3.230 1.00 98.00 79 GLN A O 1
ATOM 639 N N . ALA A 1 80 ? 9.751 6.238 -2.066 1.00 97.94 80 ALA A N 1
ATOM 640 C CA . ALA A 1 80 ? 10.471 5.310 -1.199 1.00 97.94 80 ALA A CA 1
ATOM 641 C C . ALA A 1 80 ? 9.501 4.525 -0.305 1.00 97.94 80 ALA A C 1
ATOM 643 O O . ALA A 1 80 ? 9.654 3.312 -0.154 1.00 97.94 80 ALA A O 1
ATOM 644 N N . HIS A 1 81 ? 8.466 5.176 0.229 1.00 96.81 81 HIS A N 1
ATOM 645 C CA . HIS A 1 81 ? 7.391 4.530 0.975 1.00 96.81 81 HIS A CA 1
ATOM 646 C C . HIS A 1 81 ? 6.676 3.478 0.119 1.00 96.81 81 HIS A C 1
ATOM 648 O O . HIS A 1 81 ? 6.569 2.329 0.557 1.00 96.81 81 HIS A O 1
ATOM 654 N N . LEU A 1 82 ? 6.275 3.822 -1.110 1.00 97.94 82 LEU A N 1
ATOM 655 C CA . LEU A 1 82 ? 5.643 2.879 -2.040 1.00 97.94 82 LEU A CA 1
ATOM 656 C C . LEU A 1 82 ? 6.540 1.668 -2.312 1.00 97.94 82 LEU A C 1
ATOM 658 O O . LEU A 1 82 ? 6.115 0.523 -2.149 1.00 97.94 82 LEU A O 1
ATOM 662 N N . LEU A 1 83 ? 7.796 1.901 -2.699 1.00 97.56 83 LEU A N 1
ATOM 663 C CA . LEU A 1 83 ? 8.721 0.828 -3.065 1.00 97.56 83 LEU A CA 1
ATOM 664 C C . LEU A 1 83 ? 9.063 -0.072 -1.871 1.00 97.56 83 LEU A C 1
ATOM 666 O O . LEU A 1 83 ? 9.174 -1.289 -2.029 1.00 97.56 83 LEU A O 1
ATOM 670 N N . ASN A 1 84 ? 9.204 0.503 -0.676 1.00 96.88 84 ASN A N 1
ATOM 671 C CA . ASN A 1 84 ? 9.432 -0.260 0.548 1.00 96.88 84 ASN A CA 1
ATOM 672 C C . ASN A 1 84 ? 8.205 -1.091 0.930 1.00 96.88 84 ASN A C 1
ATOM 674 O O . ASN A 1 84 ? 8.358 -2.230 1.363 1.00 96.88 84 ASN A O 1
ATOM 678 N N . GLU A 1 85 ? 6.995 -0.556 0.766 1.00 95.88 85 GLU A N 1
ATOM 679 C CA . GLU A 1 85 ? 5.766 -1.312 1.004 1.00 95.88 85 GLU A CA 1
ATOM 680 C C . GLU A 1 85 ? 5.603 -2.454 0.002 1.00 95.88 85 GLU A C 1
ATOM 682 O O . GLU A 1 85 ? 5.363 -3.585 0.416 1.00 95.88 85 GLU A O 1
ATOM 687 N N . PHE A 1 86 ? 5.851 -2.208 -1.286 1.00 97.69 86 PHE A N 1
ATOM 688 C CA . PHE A 1 86 ? 5.828 -3.249 -2.314 1.00 97.69 86 PHE A CA 1
ATOM 689 C C . PHE A 1 86 ? 6.805 -4.392 -1.995 1.00 97.69 86 PHE A C 1
ATOM 691 O O . PHE A 1 86 ? 6.430 -5.567 -2.006 1.00 97.69 86 PHE A O 1
ATOM 698 N N . LYS A 1 87 ? 8.050 -4.056 -1.627 1.00 96.62 87 LYS A N 1
ATOM 699 C CA . LYS A 1 87 ? 9.075 -5.044 -1.260 1.00 96.62 87 LYS A CA 1
ATOM 700 C C . LYS A 1 87 ? 8.696 -5.889 -0.043 1.00 96.62 87 LYS A C 1
ATOM 702 O O . LYS A 1 87 ? 9.108 -7.041 0.012 1.00 96.62 87 LYS A O 1
ATOM 707 N N . LYS A 1 88 ? 7.898 -5.381 0.906 1.00 95.06 88 LYS A N 1
ATOM 708 C CA . LYS A 1 88 ? 7.423 -6.192 2.048 1.00 95.06 88 LYS A CA 1
ATOM 709 C C . LYS A 1 88 ? 6.579 -7.391 1.609 1.00 95.06 88 LYS A C 1
ATOM 711 O O . LYS A 1 88 ? 6.563 -8.387 2.323 1.00 95.06 88 LYS A O 1
ATOM 716 N N . TYR A 1 89 ? 5.894 -7.295 0.469 1.00 93.56 89 TYR A N 1
ATOM 717 C CA . TYR A 1 89 ? 5.022 -8.354 -0.043 1.00 93.56 89 TYR A CA 1
ATOM 718 C C . TYR A 1 89 ? 5.670 -9.186 -1.157 1.00 93.56 89 TYR A C 1
ATOM 720 O O . TYR A 1 89 ? 5.489 -10.398 -1.179 1.00 93.56 89 TYR A O 1
ATOM 728 N N . HIS A 1 90 ? 6.435 -8.564 -2.060 1.00 92.62 90 HIS A N 1
ATOM 729 C CA . HIS A 1 90 ? 7.061 -9.255 -3.197 1.00 92.62 90 HIS A CA 1
ATOM 730 C C . HIS A 1 90 ? 8.517 -9.671 -2.961 1.00 92.62 90 HIS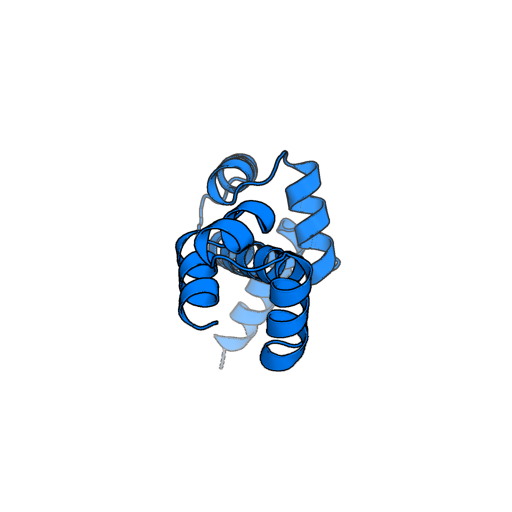 A C 1
ATOM 732 O O . HIS A 1 90 ? 9.053 -10.450 -3.741 1.00 92.62 90 HIS A O 1
ATOM 738 N N . THR A 1 91 ? 9.190 -9.136 -1.937 1.00 93.62 91 THR A N 1
ATOM 739 C CA . THR A 1 91 ? 10.637 -9.285 -1.639 1.00 93.62 91 THR A CA 1
ATOM 740 C C . THR A 1 91 ? 11.609 -8.725 -2.697 1.00 93.62 91 THR A C 1
ATOM 742 O O . THR A 1 91 ? 12.757 -8.424 -2.377 1.00 93.62 91 THR A O 1
ATOM 745 N N . ILE A 1 92 ? 11.142 -8.483 -3.925 1.00 95.88 92 ILE A N 1
ATOM 746 C CA . ILE A 1 92 ? 11.891 -7.919 -5.060 1.00 95.88 92 ILE A CA 1
ATOM 747 C C . ILE A 1 92 ? 11.310 -6.571 -5.524 1.00 95.88 92 ILE A C 1
ATOM 749 O O . ILE A 1 92 ? 10.282 -6.106 -5.031 1.00 95.88 92 ILE A O 1
ATOM 753 N N . THR A 1 93 ? 11.987 -5.897 -6.460 1.00 96.69 93 THR A N 1
ATOM 754 C CA . THR A 1 93 ? 11.523 -4.611 -7.019 1.00 96.69 93 THR A CA 1
ATOM 755 C C . THR A 1 93 ? 10.365 -4.789 -8.007 1.00 96.69 93 THR A C 1
ATOM 757 O O . THR A 1 93 ? 10.210 -5.854 -8.599 1.00 96.69 93 THR A O 1
ATOM 760 N N . ILE A 1 94 ? 9.589 -3.723 -8.244 1.00 96.19 94 ILE A N 1
ATOM 761 C CA . ILE A 1 94 ? 8.477 -3.715 -9.213 1.00 96.19 94 ILE A CA 1
ATOM 762 C C . ILE A 1 94 ? 8.906 -4.202 -10.614 1.00 96.19 94 ILE A C 1
ATOM 764 O O . ILE A 1 94 ? 8.242 -5.095 -11.142 1.00 96.19 94 ILE A O 1
ATOM 768 N N . PRO A 1 95 ? 10.011 -3.712 -11.222 1.00 94.88 95 PRO A N 1
ATOM 769 C CA . PRO A 1 95 ? 10.433 -4.198 -12.537 1.00 94.88 95 PRO A CA 1
ATOM 770 C C . PRO A 1 95 ? 10.799 -5.686 -12.547 1.00 94.88 95 PRO A C 1
ATOM 772 O O . PRO A 1 95 ? 10.491 -6.384 -13.511 1.00 94.88 95 PRO A O 1
ATOM 775 N N . GLN A 1 96 ? 11.436 -6.180 -11.478 1.00 95.56 96 GLN A N 1
ATOM 776 C CA . GLN A 1 96 ? 11.767 -7.602 -11.340 1.00 95.56 96 GLN A CA 1
ATOM 777 C C . GLN A 1 96 ? 10.495 -8.445 -11.221 1.00 95.56 96 GLN A C 1
ATOM 779 O O . GLN A 1 96 ? 10.335 -9.391 -11.983 1.00 95.56 96 GLN A O 1
ATOM 784 N N . ALA A 1 97 ? 9.567 -8.056 -10.343 1.00 95.62 97 ALA A N 1
ATOM 785 C CA . ALA A 1 97 ? 8.283 -8.730 -10.170 1.00 95.62 97 ALA A CA 1
ATOM 786 C C . ALA A 1 97 ? 7.481 -8.789 -11.476 1.00 95.62 97 ALA A C 1
ATOM 788 O O . ALA A 1 97 ? 7.031 -9.862 -11.872 1.00 95.62 97 ALA A O 1
ATOM 789 N N . LYS A 1 98 ? 7.358 -7.658 -12.186 1.00 94.12 98 LYS A N 1
ATOM 790 C CA . LYS A 1 98 ? 6.656 -7.584 -13.475 1.00 94.12 98 LYS A CA 1
ATOM 791 C C . LYS A 1 98 ? 7.284 -8.513 -14.515 1.00 94.12 98 LYS A C 1
ATOM 793 O O . LYS A 1 98 ? 6.562 -9.209 -15.217 1.00 94.12 98 LYS A O 1
ATOM 798 N N . ARG A 1 99 ? 8.618 -8.554 -14.602 1.00 93.44 99 ARG A N 1
ATOM 799 C CA . ARG A 1 99 ? 9.331 -9.449 -15.525 1.00 93.44 99 ARG A CA 1
ATOM 800 C C . ARG A 1 99 ? 9.076 -10.920 -15.200 1.00 93.44 99 ARG A C 1
ATOM 802 O O . ARG A 1 99 ? 8.763 -11.673 -16.113 1.00 93.44 99 ARG A O 1
ATOM 809 N N . THR A 1 100 ? 9.189 -11.311 -13.930 1.00 92.25 100 THR A N 1
ATOM 810 C CA . THR A 1 100 ? 8.920 -12.689 -13.492 1.00 92.25 100 THR A CA 1
ATOM 811 C C . THR A 1 100 ? 7.493 -13.099 -13.846 1.00 92.25 100 THR A C 1
ATOM 813 O O . THR A 1 100 ? 7.302 -14.098 -14.528 1.00 92.25 100 THR A O 1
ATOM 816 N N . ALA A 1 101 ? 6.506 -12.268 -13.500 1.00 90.44 101 ALA A N 1
ATOM 817 C CA . ALA A 1 101 ? 5.104 -12.552 -13.789 1.00 90.44 101 ALA A CA 1
ATOM 818 C C . ALA A 1 101 ? 4.818 -12.713 -15.294 1.00 90.44 101 ALA A C 1
ATOM 820 O O . ALA A 1 101 ? 4.070 -13.602 -15.683 1.00 90.44 101 ALA A O 1
ATOM 821 N N . LEU A 1 102 ? 5.414 -11.881 -16.155 1.00 87.25 102 LEU A N 1
ATOM 822 C CA . LEU A 1 102 ? 5.205 -11.973 -17.606 1.00 87.25 102 LEU A CA 1
ATOM 823 C C . LEU A 1 102 ? 5.899 -13.190 -18.235 1.00 87.25 102 LEU A C 1
ATOM 825 O O . LEU A 1 102 ? 5.342 -13.793 -19.150 1.00 87.25 102 LEU A O 1
ATOM 829 N N . ASN A 1 103 ? 7.082 -13.564 -17.744 1.00 84.06 103 ASN A N 1
ATOM 830 C CA . ASN A 1 103 ? 7.799 -14.747 -18.224 1.00 84.06 103 ASN A CA 1
ATOM 831 C C . ASN A 1 103 ? 7.051 -16.044 -17.877 1.00 84.06 103 ASN A C 1
ATOM 833 O O . ASN A 1 103 ? 6.962 -16.938 -18.715 1.00 84.06 103 ASN A O 1
ATOM 837 N N . ASP A 1 104 ? 6.471 -16.124 -16.678 1.00 73.62 104 ASP A N 1
ATOM 838 C CA . ASP A 1 104 ? 5.694 -17.292 -16.249 1.00 73.62 104 ASP A CA 1
ATOM 839 C C . ASP A 1 104 ? 4.369 -17.414 -17.025 1.00 73.62 104 ASP A C 1
ATOM 841 O O . ASP A 1 104 ? 3.925 -18.518 -17.334 1.00 73.62 104 ASP A O 1
ATOM 845 N N . VAL A 1 105 ? 3.744 -16.290 -17.396 1.00 61.34 105 VAL A N 1
ATOM 846 C CA . VAL A 1 105 ? 2.514 -16.287 -18.211 1.00 61.34 105 VAL A CA 1
ATOM 847 C C . VAL A 1 105 ? 2.789 -16.696 -19.659 1.00 61.34 105 VAL A C 1
ATOM 849 O O . VAL A 1 105 ? 1.979 -17.420 -20.237 1.00 61.34 105 VAL A O 1
ATOM 852 N N . ALA A 1 106 ? 3.929 -16.302 -20.236 1.00 57.88 106 ALA A N 1
ATOM 853 C CA . ALA A 1 106 ? 4.331 -16.754 -21.571 1.00 57.88 106 ALA A CA 1
ATOM 854 C C . ALA A 1 106 ? 4.459 -18.289 -21.638 1.00 57.88 106 ALA A C 1
ATOM 856 O O . ALA A 1 106 ? 4.043 -18.899 -22.616 1.00 57.88 106 ALA A O 1
ATOM 857 N N . PHE A 1 107 ? 4.918 -18.926 -20.556 1.00 47.25 107 PHE A N 1
ATOM 858 C CA . PHE A 1 107 ? 5.009 -20.386 -20.455 1.00 47.25 107 PHE A CA 1
ATOM 859 C C . PHE A 1 107 ? 3.641 -21.103 -20.442 1.00 47.25 107 PHE A C 1
ATOM 861 O O . PHE A 1 107 ? 3.557 -22.284 -20.775 1.00 47.25 107 PHE A O 1
ATOM 868 N N . LEU A 1 108 ? 2.558 -20.416 -20.060 1.00 48.03 108 LEU A N 1
ATOM 869 C CA . LEU A 1 108 ? 1.207 -20.991 -20.002 1.00 48.03 108 LEU A CA 1
ATOM 870 C C . LEU A 1 108 ? 0.436 -20.886 -21.325 1.00 48.03 108 LEU A C 1
ATOM 872 O O . LEU A 1 108 ? -0.573 -21.568 -21.476 1.00 48.03 108 LEU A O 1
ATOM 876 N N . GLN A 1 109 ? 0.883 -20.045 -22.261 1.00 48.94 109 GLN A N 1
ATOM 877 C CA . GLN A 1 109 ? 0.226 -19.846 -23.561 1.00 48.94 109 GLN A CA 1
ATOM 878 C C . GLN A 1 109 ? 0.765 -20.770 -24.670 1.00 48.94 109 GLN A C 1
ATOM 880 O O . GLN A 1 109 ? 0.157 -20.840 -25.733 1.00 48.94 109 GLN A O 1
ATOM 885 N N . ASP A 1 110 ? 1.844 -21.515 -24.403 1.00 42.84 110 ASP A N 1
ATOM 886 C CA . ASP A 1 110 ? 2.483 -22.467 -25.329 1.00 42.84 110 ASP A CA 1
ATOM 887 C C . ASP A 1 110 ? 2.015 -23.934 -25.133 1.00 42.84 110 ASP A C 1
ATOM 889 O O . ASP A 1 110 ? 2.773 -24.877 -25.376 1.00 42.84 110 ASP A O 1
ATOM 893 N N . ARG A 1 111 ? 0.775 -24.166 -24.675 1.00 37.94 111 ARG A N 1
ATOM 894 C CA . ARG A 1 111 ? 0.187 -25.517 -24.543 1.00 37.94 111 ARG A CA 1
ATOM 895 C C . ARG A 1 111 ? -1.139 -25.670 -25.269 1.00 37.94 111 ARG A C 1
ATOM 897 O O . ARG A 1 111 ? -1.978 -24.754 -25.151 1.00 37.94 111 ARG A O 1
#

Radius of gyration: 16.28 Å; Cα contacts (8 Å, |Δi|>4): 86; chains: 1; bounding box: 31×35×46 Å

Organism: NCBI:txid2652291

pLDDT: mean 90.68, std 11.88, range [37.94, 98.0]